Protein AF-A0A843H0H4-F1 (afdb_monomer_lite)

Structure (mmCIF, N/CA/C/O backbone):
data_AF-A0A843H0H4-F1
#
_entry.id   AF-A0A843H0H4-F1
#
loop_
_atom_site.group_PDB
_atom_site.id
_atom_site.type_symbol
_atom_site.label_atom_id
_atom_site.label_alt_id
_atom_site.label_comp_id
_atom_site.label_asym_id
_atom_site.label_entity_id
_atom_site.label_seq_id
_atom_site.pdbx_PDB_ins_code
_atom_site.Cartn_x
_atom_site.Cartn_y
_atom_site.Cartn_z
_atom_site.occupancy
_atom_site.B_iso_or_equiv
_atom_site.auth_seq_id
_atom_site.auth_comp_id
_atom_site.auth_asym_id
_atom_site.auth_atom_id
_atom_site.pdbx_PDB_model_num
ATOM 1 N N . VAL A 1 1 ? 1.529 -12.281 8.608 1.00 65.56 1 VAL A N 1
ATOM 2 C CA . VAL A 1 1 ? 0.586 -11.192 8.977 1.00 65.56 1 VAL A CA 1
ATOM 3 C C . VAL A 1 1 ? -0.767 -11.778 9.360 1.00 65.56 1 VAL A C 1
ATOM 5 O O . VAL A 1 1 ? -1.287 -12.610 8.627 1.00 65.56 1 VAL A O 1
ATOM 8 N N . ASN A 1 2 ? -1.351 -11.375 10.493 1.00 89.06 2 ASN A N 1
ATOM 9 C CA . ASN A 1 2 ? -2.714 -11.780 10.861 1.00 89.06 2 ASN A CA 1
ATOM 10 C C . ASN A 1 2 ? -3.734 -10.895 10.117 1.00 89.06 2 ASN A C 1
ATOM 12 O O . ASN A 1 2 ? -4.065 -9.801 10.582 1.00 89.06 2 ASN A O 1
ATOM 16 N N . CYS A 1 3 ? -4.199 -11.356 8.951 1.00 91.75 3 CYS A N 1
ATOM 17 C CA . CYS A 1 3 ? -5.082 -10.585 8.067 1.00 91.75 3 CYS A CA 1
ATOM 18 C C . CYS A 1 3 ? -6.427 -10.251 8.727 1.00 91.75 3 CYS A C 1
ATOM 20 O O . CYS A 1 3 ? -6.911 -9.134 8.586 1.00 91.75 3 CYS A O 1
ATOM 22 N N . SER A 1 4 ? -6.984 -11.149 9.544 1.00 94.50 4 SER A N 1
ATOM 23 C CA . SER A 1 4 ? -8.233 -10.887 10.272 1.00 94.50 4 SER A CA 1
ATOM 24 C C . SER A 1 4 ? -8.078 -9.765 11.304 1.00 94.50 4 SER A C 1
ATOM 26 O O . SER A 1 4 ? -8.960 -8.918 11.450 1.00 94.50 4 SER A O 1
ATOM 28 N N . LYS A 1 5 ? -6.945 -9.715 12.020 1.00 95.12 5 LYS A N 1
ATOM 29 C CA . LYS A 1 5 ? -6.633 -8.616 12.950 1.00 95.12 5 LYS A CA 1
ATOM 30 C C . LYS A 1 5 ? -6.488 -7.291 12.201 1.00 95.12 5 LYS A C 1
ATOM 32 O O . LYS A 1 5 ? -7.010 -6.285 12.681 1.00 95.12 5 LYS A O 1
ATOM 37 N N . LEU A 1 6 ? -5.808 -7.302 11.053 1.00 96.06 6 LEU A N 1
ATOM 38 C CA . LEU A 1 6 ? -5.647 -6.124 10.200 1.00 96.06 6 LEU A CA 1
ATOM 39 C C . LEU A 1 6 ? -7.005 -5.629 9.690 1.00 96.06 6 LEU A C 1
ATOM 41 O O . LEU A 1 6 ? -7.353 -4.477 9.929 1.00 96.06 6 LEU A O 1
ATOM 45 N N . ALA A 1 7 ? -7.820 -6.516 9.114 1.00 96.88 7 ALA A N 1
ATOM 46 C CA . ALA A 1 7 ? -9.147 -6.191 8.598 1.00 96.88 7 ALA A CA 1
ATOM 47 C C . ALA A 1 7 ? -10.045 -5.528 9.653 1.00 96.88 7 ALA A C 1
ATOM 49 O O . ALA A 1 7 ? -10.691 -4.521 9.374 1.00 96.88 7 ALA A O 1
ATOM 50 N N . ARG A 1 8 ? -10.046 -6.030 10.899 1.00 95.62 8 ARG A N 1
ATOM 51 C CA . ARG A 1 8 ? -10.816 -5.413 11.995 1.00 95.62 8 ARG A CA 1
ATOM 52 C C . ARG A 1 8 ? -10.385 -3.980 12.302 1.00 95.62 8 ARG A C 1
ATOM 54 O O . ARG A 1 8 ? -11.244 -3.161 12.624 1.00 95.62 8 ARG A O 1
ATOM 61 N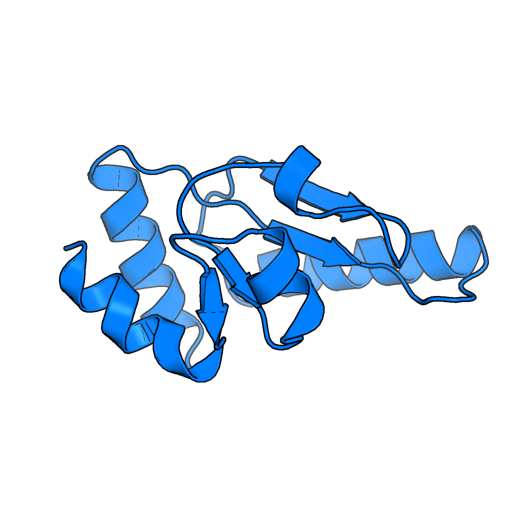 N . ARG A 1 9 ? -9.081 -3.689 12.244 1.00 95.62 9 ARG A N 1
ATOM 62 C CA . ARG A 1 9 ? -8.541 -2.343 12.491 1.00 95.62 9 ARG A CA 1
ATOM 63 C C . ARG A 1 9 ? -8.861 -1.407 11.330 1.00 95.62 9 ARG A C 1
ATOM 65 O O . ARG A 1 9 ? -9.439 -0.357 11.574 1.00 95.62 9 ARG A O 1
ATOM 72 N N . LEU A 1 10 ? -8.610 -1.834 10.093 1.00 96.31 10 LEU A N 1
ATOM 73 C CA . LEU A 1 10 ? -8.948 -1.057 8.894 1.00 96.31 10 LEU A CA 1
ATOM 74 C C . LEU A 1 10 ? -10.443 -0.712 8.855 1.00 96.31 10 LEU A C 1
ATOM 76 O O . LEU A 1 10 ? -10.805 0.450 8.722 1.00 96.31 10 LEU A O 1
ATOM 80 N N . ASN A 1 11 ? -11.315 -1.687 9.119 1.00 96.25 11 ASN A N 1
ATOM 81 C CA . ASN A 1 11 ? -12.760 -1.460 9.160 1.00 96.25 11 ASN A CA 1
ATOM 82 C C . ASN A 1 11 ? -13.222 -0.574 10.325 1.00 96.25 11 ASN A C 1
ATOM 84 O O . ASN A 1 11 ? -14.320 -0.029 10.283 1.00 96.25 11 ASN A O 1
ATOM 88 N N . ARG A 1 12 ? -12.445 -0.463 11.409 1.00 95.06 12 ARG A N 1
ATOM 89 C CA . ARG A 1 12 ? -12.737 0.508 12.471 1.00 95.06 12 ARG A CA 1
ATOM 90 C C . ARG A 1 12 ? -12.428 1.923 11.999 1.00 95.06 12 ARG A C 1
ATOM 92 O O . ARG A 1 12 ? -13.246 2.800 12.238 1.00 95.06 12 ARG A O 1
ATOM 99 N N . LEU A 1 13 ? -11.308 2.111 11.311 1.00 94.06 13 LEU A N 1
ATOM 100 C CA . LEU A 1 13 ? -10.888 3.414 10.798 1.00 94.06 13 LEU A CA 1
ATOM 101 C C . LEU A 1 13 ? -11.843 3.934 9.724 1.00 94.06 13 LEU A C 1
ATOM 103 O O . LEU A 1 13 ? -12.187 5.113 9.734 1.00 94.06 13 LEU A O 1
ATOM 107 N N . THR A 1 14 ? -12.358 3.052 8.863 1.00 94.44 14 THR A N 1
ATOM 108 C CA . THR A 1 14 ? -13.376 3.452 7.880 1.00 94.44 14 THR A CA 1
ATOM 109 C C . THR A 1 14 ? -14.663 3.942 8.533 1.00 94.44 14 THR A C 1
ATOM 111 O O . THR A 1 14 ? -15.263 4.905 8.066 1.00 94.44 14 THR A O 1
ATOM 114 N N . ARG A 1 15 ? -15.059 3.363 9.675 1.00 93.19 15 ARG A N 1
ATOM 115 C CA . ARG A 1 15 ? -16.210 3.845 10.461 1.00 93.19 15 ARG A CA 1
ATOM 116 C C . ARG A 1 15 ? -15.961 5.179 11.166 1.00 93.19 15 ARG A C 1
ATOM 118 O O . ARG A 1 15 ? -16.927 5.826 11.547 1.00 93.19 15 ARG A O 1
ATOM 125 N N . THR A 1 16 ? -14.705 5.584 11.348 1.00 91.31 16 THR A N 1
ATOM 126 C CA . THR A 1 16 ? -14.337 6.881 11.939 1.00 91.31 16 THR A CA 1
ATOM 127 C C . THR A 1 16 ? -13.987 7.935 10.885 1.00 91.31 16 THR A C 1
ATOM 129 O O . THR A 1 16 ? -13.476 8.993 11.236 1.00 91.31 16 THR A O 1
ATOM 132 N N . GLY A 1 17 ? -14.277 7.669 9.605 1.00 92.62 17 GLY A N 1
ATOM 133 C CA . GLY A 1 17 ? -14.131 8.636 8.512 1.00 92.62 17 GLY A CA 1
ATOM 134 C C . GLY A 1 17 ? -12.819 8.551 7.732 1.00 92.62 17 GLY A C 1
ATOM 135 O O . GLY A 1 17 ? -12.613 9.347 6.822 1.00 92.62 17 GLY A O 1
ATOM 136 N N . HIS A 1 18 ? -11.942 7.591 8.037 1.00 94.62 18 HIS A N 1
ATOM 137 C CA . HIS A 1 18 ? -10.721 7.382 7.257 1.00 94.62 18 HIS A CA 1
ATOM 138 C C . HIS A 1 18 ? -11.017 6.593 5.978 1.00 94.62 18 HIS A C 1
ATOM 140 O O . HIS A 1 18 ? -11.812 5.655 5.978 1.00 94.62 18 HIS A O 1
ATOM 146 N N . THR A 1 19 ? -10.312 6.902 4.898 1.00 96.06 19 THR A N 1
ATOM 147 C CA . THR A 1 19 ? -10.248 6.033 3.720 1.00 96.06 19 THR A CA 1
ATOM 148 C C . THR A 1 19 ? -9.087 5.053 3.860 1.00 96.06 19 THR A C 1
ATOM 150 O O . THR A 1 19 ? -8.092 5.324 4.534 1.00 96.06 19 THR A O 1
ATOM 153 N N . VAL A 1 20 ? -9.222 3.873 3.256 1.00 97.00 20 VAL A N 1
ATOM 154 C CA . VAL A 1 20 ? -8.172 2.847 3.258 1.00 97.00 20 VAL A CA 1
ATOM 155 C C . VAL A 1 20 ? -7.841 2.520 1.815 1.00 97.00 20 VAL A C 1
ATOM 157 O O . VAL A 1 20 ? -8.691 2.015 1.084 1.00 97.00 20 VAL A O 1
ATOM 160 N N . ASN A 1 21 ? -6.596 2.782 1.428 1.00 97.69 21 ASN A N 1
ATOM 161 C CA . ASN A 1 21 ? -6.112 2.611 0.064 1.00 97.69 21 ASN A CA 1
ATOM 162 C C . ASN A 1 21 ? -4.968 1.597 0.012 1.00 97.69 21 ASN A C 1
ATOM 164 O O . ASN A 1 21 ? -4.266 1.380 1.000 1.00 97.69 21 ASN A O 1
ATOM 168 N N . VAL A 1 22 ? -4.758 0.993 -1.157 1.00 97.94 22 VAL A N 1
ATOM 169 C CA . VAL A 1 22 ? -3.586 0.154 -1.445 1.00 97.94 22 VAL A CA 1
ATOM 170 C C . VAL A 1 22 ? -2.783 0.809 -2.555 1.00 97.94 22 VAL A C 1
ATOM 172 O O . VAL A 1 22 ? -3.333 1.100 -3.610 1.00 97.94 22 VAL A O 1
ATOM 175 N N . ILE A 1 23 ? -1.477 0.987 -2.352 1.00 97.81 23 ILE A N 1
ATOM 176 C CA . ILE A 1 23 ? -0.546 1.419 -3.400 1.00 97.81 23 ILE A CA 1
ATOM 177 C C . ILE A 1 23 ? 0.538 0.354 -3.536 1.00 97.81 23 ILE A C 1
ATOM 179 O O . ILE A 1 23 ? 1.297 0.092 -2.605 1.00 97.81 23 ILE A O 1
ATOM 183 N N . SER A 1 24 ? 0.621 -0.279 -4.702 1.00 97.06 24 SER A N 1
ATOM 184 C CA . SER A 1 24 ? 1.549 -1.374 -4.956 1.00 97.06 24 SER A CA 1
ATOM 185 C C . SER A 1 24 ? 2.225 -1.218 -6.309 1.00 97.06 24 SER A C 1
ATOM 187 O O . SER A 1 24 ? 1.570 -1.025 -7.329 1.00 97.06 24 SER A O 1
ATOM 189 N N . TRP A 1 25 ? 3.548 -1.353 -6.328 1.00 97.31 25 TRP A N 1
ATOM 190 C CA . TRP A 1 25 ? 4.300 -1.386 -7.574 1.00 97.31 25 TRP A CA 1
ATOM 191 C C . TRP A 1 25 ? 4.192 -2.743 -8.270 1.00 97.31 25 TRP A C 1
ATOM 193 O O . TRP A 1 25 ? 4.103 -3.803 -7.640 1.00 97.31 25 TRP A O 1
ATOM 203 N N . LEU A 1 26 ? 4.201 -2.699 -9.595 1.00 97.00 26 LEU A N 1
ATOM 204 C CA . LEU A 1 26 ? 4.457 -3.826 -10.477 1.00 97.00 26 LEU A CA 1
ATOM 205 C C . LEU A 1 26 ? 5.953 -4.164 -10.479 1.00 97.00 26 LEU A C 1
ATOM 207 O O . LEU A 1 26 ? 6.771 -3.471 -9.876 1.00 97.00 26 LEU A O 1
ATOM 211 N N . SER A 1 27 ? 6.319 -5.254 -11.150 1.00 93.19 27 SER A N 1
ATOM 212 C CA . SER A 1 27 ? 7.728 -5.621 -11.299 1.00 93.19 27 SER A CA 1
ATOM 213 C C . SER A 1 27 ? 8.4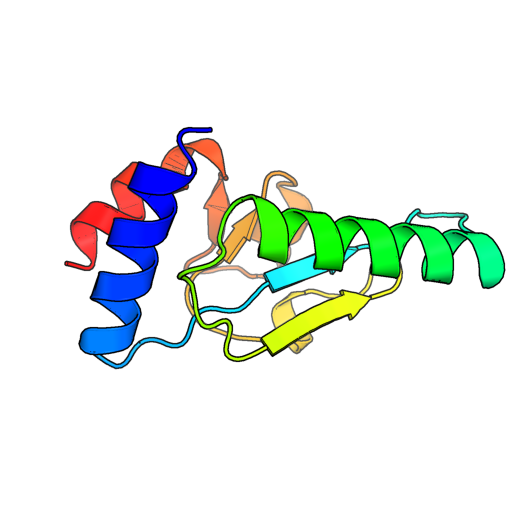97 -4.555 -12.083 1.00 93.19 27 SER A C 1
ATOM 215 O O . SER A 1 27 ? 7.986 -4.009 -13.062 1.00 93.19 27 SER A O 1
ATOM 217 N N . ARG A 1 28 ? 9.754 -4.310 -11.692 1.00 92.38 28 ARG A N 1
ATOM 218 C CA . ARG A 1 28 ? 10.656 -3.335 -12.330 1.00 92.38 28 ARG A CA 1
ATOM 219 C C . ARG A 1 28 ? 10.843 -3.548 -13.832 1.00 92.38 28 ARG A C 1
ATOM 221 O O . ARG A 1 28 ? 11.051 -2.582 -14.557 1.00 92.38 28 ARG A O 1
ATOM 228 N N . SER A 1 29 ? 10.755 -4.789 -14.296 1.00 92.19 29 SER A N 1
ATOM 229 C CA . SER A 1 29 ? 10.967 -5.153 -15.704 1.00 92.19 29 SER A CA 1
ATOM 230 C C . SER A 1 29 ? 9.852 -6.054 -16.234 1.00 92.19 29 SER A C 1
ATOM 232 O O . SER A 1 29 ? 10.078 -6.894 -17.100 1.00 92.19 29 SER A O 1
ATOM 234 N N . GLY A 1 30 ? 8.644 -5.925 -15.681 1.00 89.62 30 GLY A N 1
ATOM 235 C CA . GLY A 1 30 ? 7.502 -6.712 -16.128 1.00 89.62 30 GLY A CA 1
ATOM 236 C C . GLY A 1 30 ? 7.020 -6.281 -17.513 1.00 89.62 30 GLY A C 1
ATOM 237 O O . GLY A 1 30 ? 6.810 -5.093 -17.761 1.00 89.62 30 GLY A O 1
ATOM 238 N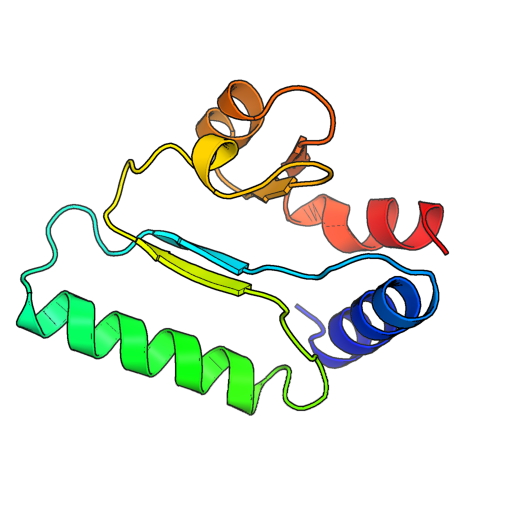 N . SER A 1 31 ? 6.806 -7.248 -18.406 1.00 95.69 31 SER A N 1
ATOM 239 C CA . SER A 1 31 ? 6.108 -7.008 -19.673 1.00 95.69 31 SER A CA 1
ATOM 240 C C . SER A 1 31 ? 4.639 -6.637 -19.421 1.00 95.69 31 SER A C 1
ATOM 242 O O . SER A 1 31 ? 4.111 -6.948 -18.350 1.00 95.69 31 SER A O 1
ATOM 244 N N . PRO A 1 32 ? 3.925 -6.035 -20.390 1.00 95.81 32 PRO A N 1
ATOM 245 C CA . PRO A 1 32 ? 2.502 -5.727 -20.227 1.00 95.81 32 PRO A CA 1
ATOM 246 C C . PRO A 1 32 ? 1.659 -6.949 -19.828 1.00 95.81 32 PRO A C 1
ATOM 248 O O . PRO A 1 32 ? 0.861 -6.875 -18.896 1.00 95.81 32 PRO A O 1
ATOM 251 N N . ALA A 1 33 ? 1.891 -8.103 -20.463 1.00 96.94 33 ALA A N 1
ATOM 252 C CA . ALA A 1 33 ? 1.185 -9.344 -20.140 1.00 96.94 33 ALA A CA 1
ATOM 253 C C . ALA A 1 33 ? 1.494 -9.838 -18.716 1.00 96.94 33 ALA A C 1
ATOM 255 O O . ALA A 1 33 ? 0.583 -10.207 -17.974 1.00 96.94 33 ALA A O 1
ATOM 256 N N . TYR A 1 34 ? 2.767 -9.793 -18.308 1.00 96.81 34 TYR A N 1
ATOM 257 C CA . TYR A 1 34 ? 3.169 -10.169 -16.954 1.00 96.81 34 TYR A CA 1
ATOM 258 C C . TYR A 1 34 ? 2.577 -9.221 -15.906 1.00 96.81 34 TYR A C 1
ATOM 260 O O . TYR A 1 34 ? 2.052 -9.665 -14.889 1.00 96.81 34 TYR A O 1
ATOM 268 N N . ASN A 1 35 ? 2.593 -7.916 -16.175 1.00 97.38 35 ASN A N 1
ATOM 269 C CA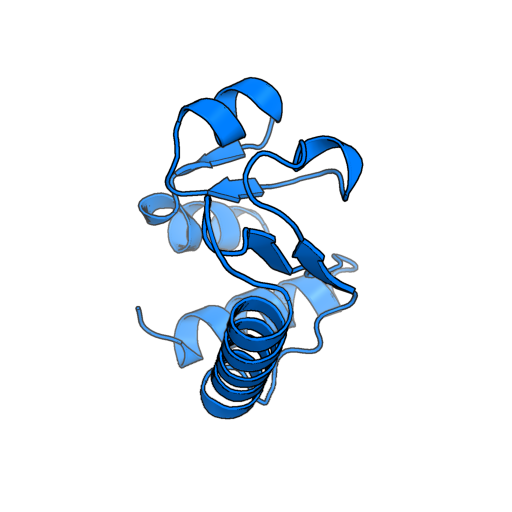 . ASN A 1 35 ? 2.020 -6.909 -15.292 1.00 97.38 35 ASN A CA 1
ATOM 270 C C . ASN A 1 35 ? 0.512 -7.103 -15.119 1.00 97.38 35 ASN A C 1
ATOM 272 O O . ASN A 1 35 ? 0.028 -7.046 -13.993 1.00 97.38 35 ASN A O 1
ATOM 276 N N . ASN A 1 36 ? -0.217 -7.423 -16.190 1.00 97.12 36 ASN A N 1
ATOM 277 C CA . ASN A 1 36 ? -1.642 -7.748 -16.109 1.00 97.12 36 ASN A CA 1
ATOM 278 C C . ASN A 1 36 ? -1.900 -8.988 -15.240 1.00 97.12 36 ASN A C 1
ATOM 280 O O . ASN A 1 36 ? -2.803 -8.976 -14.402 1.00 97.12 36 ASN A O 1
ATOM 284 N N . ALA A 1 37 ? -1.079 -10.034 -15.385 1.00 97.75 37 ALA A N 1
ATOM 285 C CA . ALA A 1 37 ? -1.178 -11.233 -14.556 1.00 97.75 37 ALA A CA 1
ATOM 286 C C . ALA A 1 37 ? -0.892 -10.929 -13.073 1.00 97.75 37 ALA A C 1
ATOM 288 O O . ALA A 1 37 ? -1.654 -11.334 -12.196 1.00 97.75 37 ALA A O 1
ATOM 289 N N . VAL A 1 3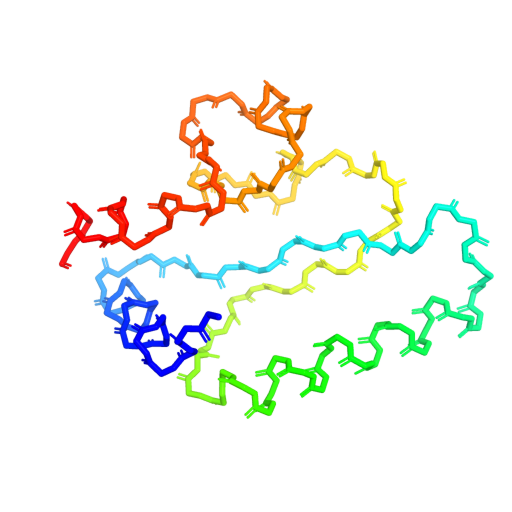8 ? 0.159 -10.156 -12.782 1.00 97.06 38 VAL A N 1
ATOM 290 C CA . VAL A 1 38 ? 0.502 -9.733 -11.414 1.00 97.06 38 VAL A CA 1
ATOM 291 C C . VAL A 1 38 ? -0.605 -8.871 -10.808 1.00 97.06 38 VAL A C 1
ATOM 293 O O . VAL A 1 38 ? -0.979 -9.091 -9.656 1.00 97.06 38 VAL A O 1
ATOM 296 N N . THR A 1 39 ? -1.172 -7.935 -11.571 1.00 98.00 39 THR A N 1
ATOM 297 C CA . THR A 1 39 ? -2.327 -7.128 -11.153 1.00 98.00 39 THR A CA 1
ATOM 298 C C . THR A 1 39 ? -3.498 -8.019 -10.754 1.00 98.00 39 THR A C 1
ATOM 300 O O . THR A 1 39 ? -4.024 -7.877 -9.649 1.00 98.00 39 THR A O 1
ATOM 303 N N . ALA A 1 40 ? -3.869 -8.984 -11.601 1.00 98.12 40 ALA A N 1
ATOM 304 C CA . ALA A 1 40 ? -4.964 -9.907 -11.313 1.00 98.12 40 ALA A CA 1
ATOM 305 C C . ALA A 1 40 ? -4.715 -10.713 -10.025 1.00 98.12 40 ALA A C 1
ATOM 307 O O . ALA A 1 40 ? -5.599 -10.794 -9.169 1.00 98.12 40 ALA A O 1
ATOM 308 N N . VAL A 1 41 ? -3.498 -11.235 -9.843 1.00 98.00 41 VAL A N 1
ATOM 309 C CA . VAL A 1 41 ? -3.114 -11.992 -8.641 1.00 98.00 41 VAL A CA 1
ATOM 310 C C . VAL A 1 41 ? -3.169 -11.121 -7.385 1.00 98.00 41 VAL A C 1
ATOM 312 O O . VAL A 1 41 ? -3.709 -11.557 -6.370 1.00 98.00 41 VAL A O 1
ATOM 315 N N . LYS A 1 42 ? -2.673 -9.879 -7.430 1.00 97.75 42 LYS A N 1
ATOM 316 C CA . LYS A 1 42 ? -2.724 -8.952 -6.286 1.00 97.75 42 LYS A CA 1
ATOM 317 C C . LYS A 1 42 ? -4.160 -8.617 -5.888 1.00 97.75 42 LYS A C 1
ATOM 319 O O . LYS A 1 42 ? -4.501 -8.670 -4.707 1.00 97.75 42 LYS A O 1
ATOM 324 N N . LEU A 1 43 ? -5.021 -8.339 -6.866 1.00 98.25 43 LEU A N 1
ATOM 325 C CA . LEU A 1 43 ? -6.443 -8.088 -6.622 1.00 98.25 43 LEU A CA 1
ATOM 326 C C . LEU A 1 43 ? -7.140 -9.319 -6.032 1.00 98.25 43 LEU A C 1
ATOM 328 O O . LEU A 1 43 ? -7.908 -9.200 -5.077 1.00 98.25 43 LEU A O 1
ATOM 332 N N . GLN A 1 44 ? -6.853 -10.511 -6.559 1.00 98.12 44 GLN A N 1
ATOM 333 C CA . GLN A 1 44 ? -7.390 -11.757 -6.019 1.00 98.12 44 GLN A CA 1
ATOM 334 C C . GLN A 1 44 ? -6.898 -12.015 -4.590 1.00 98.12 44 GLN A C 1
ATOM 336 O O . GLN A 1 44 ? -7.683 -12.443 -3.746 1.00 98.12 44 GLN A O 1
ATOM 341 N N . TRP A 1 45 ? -5.629 -11.721 -4.298 1.00 97.88 45 TRP A N 1
ATOM 342 C CA . TRP A 1 45 ? -5.063 -11.854 -2.960 1.00 97.88 45 TRP A CA 1
ATOM 343 C C . TRP A 1 45 ? -5.801 -10.963 -1.956 1.00 97.88 45 TRP A C 1
ATOM 345 O O . TRP A 1 45 ? -6.230 -11.455 -0.912 1.00 97.88 45 TRP A O 1
ATOM 355 N N . LEU A 1 46 ? -6.038 -9.690 -2.297 1.00 97.88 46 LEU A N 1
ATOM 356 C CA . LEU A 1 46 ? -6.807 -8.769 -1.451 1.00 97.88 46 LEU A CA 1
ATOM 357 C C . LEU A 1 46 ? -8.229 -9.285 -1.207 1.00 97.88 46 LEU A C 1
ATOM 359 O O . LEU A 1 46 ? -8.657 -9.363 -0.059 1.00 97.88 46 LEU A O 1
ATOM 363 N N . ARG A 1 47 ? -8.931 -9.724 -2.260 1.00 97.06 47 ARG A N 1
ATOM 364 C CA . ARG A 1 47 ? -10.284 -10.298 -2.143 1.00 97.06 47 ARG A CA 1
ATOM 365 C C . ARG A 1 47 ? -10.314 -11.549 -1.269 1.00 97.06 47 ARG A C 1
ATOM 367 O O . ARG A 1 47 ? -11.250 -11.736 -0.504 1.00 97.06 47 ARG A O 1
ATOM 374 N N . LYS A 1 48 ? -9.297 -12.406 -1.370 1.00 97.19 48 LYS A N 1
ATOM 375 C CA . LYS A 1 48 ? -9.210 -13.658 -0.610 1.00 97.19 48 LYS A CA 1
ATOM 376 C C . LYS A 1 48 ? -8.886 -13.423 0.865 1.00 97.19 48 LYS A C 1
ATOM 378 O O . LYS A 1 48 ? -9.456 -14.086 1.726 1.00 97.19 48 LYS A O 1
ATOM 383 N N . HIS A 1 49 ? -7.947 -12.526 1.158 1.00 96.75 49 HIS A N 1
ATOM 384 C CA . HIS A 1 49 ? -7.376 -12.383 2.500 1.00 96.75 49 HIS A CA 1
ATOM 385 C C . HIS A 1 49 ? -7.959 -11.221 3.306 1.00 96.75 49 HIS A C 1
ATOM 387 O O . HIS A 1 49 ? -7.909 -11.252 4.536 1.00 96.75 49 HIS A O 1
ATOM 393 N N . LEU A 1 50 ? -8.537 -10.222 2.640 1.00 97.44 50 LEU A N 1
ATOM 394 C CA . LEU A 1 50 ? -9.192 -9.065 3.250 1.00 97.44 50 LEU A CA 1
ATOM 395 C C . LEU A 1 50 ? -10.611 -8.856 2.672 1.00 97.44 50 LEU A C 1
ATOM 397 O O . LEU A 1 50 ? -10.961 -7.728 2.332 1.00 97.44 50 LEU A O 1
ATOM 401 N N . PRO A 1 51 ? -11.460 -9.906 2.586 1.00 97.06 51 PRO A N 1
ATOM 402 C CA . PRO A 1 51 ? -12.761 -9.841 1.905 1.00 97.06 51 PRO A CA 1
ATOM 403 C C . PRO A 1 51 ? -13.733 -8.830 2.521 1.00 97.06 51 PRO A C 1
ATOM 405 O O . PRO A 1 51 ? -14.645 -8.364 1.852 1.00 97.06 51 PRO A O 1
ATOM 408 N N . SER A 1 52 ? -13.564 -8.509 3.806 1.00 97.00 52 SER A N 1
ATOM 409 C CA . SER A 1 52 ? -14.428 -7.574 4.527 1.00 97.00 52 SER A CA 1
ATOM 410 C C . SER A 1 52 ? -13.931 -6.130 4.498 1.00 97.00 52 SER A C 1
ATOM 412 O O . SER A 1 52 ? -14.546 -5.291 5.152 1.00 97.00 52 SER A O 1
ATOM 414 N N . VAL A 1 53 ? -12.777 -5.849 3.883 1.00 97.31 53 VAL A N 1
ATOM 415 C CA . VAL A 1 53 ? -12.196 -4.502 3.840 1.00 97.31 53 VAL A CA 1
ATOM 416 C C . VAL A 1 53 ? -12.627 -3.823 2.552 1.00 97.31 53 VAL A C 1
ATOM 418 O O . VAL A 1 53 ? -12.296 -4.276 1.459 1.00 97.31 53 VAL A O 1
ATOM 421 N N . ASN A 1 54 ? -13.336 -2.708 2.695 1.00 94.44 54 ASN A N 1
ATOM 422 C CA . ASN A 1 54 ? -13.706 -1.864 1.569 1.00 94.44 54 ASN A CA 1
ATOM 423 C C . ASN A 1 54 ? -12.573 -0.869 1.316 1.00 94.44 54 ASN A C 1
ATOM 425 O O . ASN A 1 54 ? -12.456 0.131 2.023 1.00 94.44 54 ASN A O 1
ATOM 429 N N . PHE A 1 55 ? -11.725 -1.174 0.336 1.00 97.31 55 PHE A N 1
ATOM 430 C CA . PHE A 1 55 ? -10.695 -0.248 -0.121 1.00 97.31 55 PHE A CA 1
ATOM 431 C C .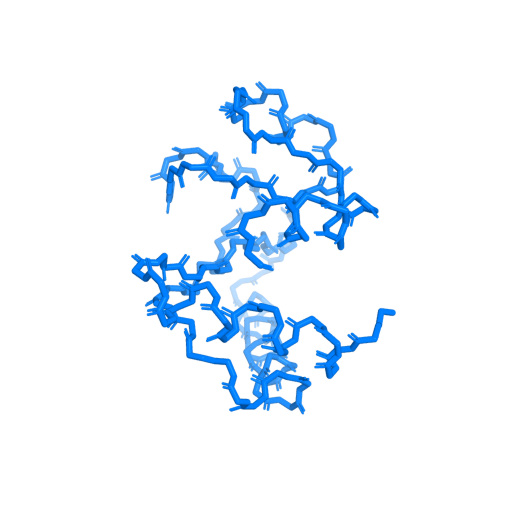 PHE A 1 55 ? -11.336 0.866 -0.944 1.00 97.31 55 PHE A C 1
ATOM 433 O O . PHE A 1 55 ? -12.108 0.573 -1.857 1.00 97.31 55 PHE A O 1
ATOM 440 N N . SER A 1 56 ? -11.021 2.123 -0.631 1.00 97.12 56 SER A N 1
ATOM 441 C CA . SER A 1 56 ? -11.510 3.258 -1.421 1.00 97.12 56 SER A CA 1
ATOM 442 C C . SER A 1 56 ? -10.812 3.281 -2.779 1.00 97.12 56 SER A C 1
ATOM 444 O O . SER A 1 56 ? -11.475 3.405 -3.804 1.00 97.12 56 SER A O 1
ATOM 446 N N . GLU A 1 57 ? -9.495 3.058 -2.794 1.00 97.25 57 GLU A N 1
ATOM 447 C CA . GLU A 1 57 ? -8.699 2.957 -4.016 1.00 97.25 57 GLU A CA 1
ATOM 448 C C . GLU A 1 57 ? -7.658 1.831 -3.933 1.00 97.25 57 GLU A C 1
ATOM 450 O O . GLU A 1 57 ? -7.080 1.550 -2.878 1.00 97.25 57 GLU A O 1
ATOM 455 N N . ILE A 1 58 ? -7.395 1.185 -5.072 1.00 98.19 58 ILE A N 1
ATOM 456 C CA . ILE A 1 58 ? -6.322 0.196 -5.231 1.00 98.19 58 ILE A CA 1
ATOM 457 C C . ILE A 1 58 ? -5.485 0.592 -6.449 1.00 98.19 58 ILE A C 1
ATOM 459 O O . ILE A 1 58 ? -5.878 0.372 -7.593 1.00 98.19 58 ILE A O 1
ATOM 463 N N . HIS A 1 59 ? -4.304 1.139 -6.188 1.00 98.12 59 HIS A N 1
ATOM 464 C CA . HIS A 1 59 ? -3.329 1.566 -7.183 1.00 98.12 59 HIS A CA 1
ATOM 465 C C . HIS A 1 59 ? -2.293 0.466 -7.402 1.00 98.12 59 HIS A C 1
ATOM 467 O O . HIS A 1 59 ? -1.421 0.245 -6.560 1.00 98.12 59 HIS A O 1
ATOM 473 N N . ILE A 1 60 ? -2.372 -0.230 -8.538 1.00 98.00 60 ILE A N 1
ATOM 474 C CA . ILE A 1 60 ? -1.326 -1.155 -8.995 1.00 98.00 60 ILE A CA 1
ATOM 475 C C . ILE A 1 60 ? -0.616 -0.503 -10.178 1.00 98.00 60 ILE A C 1
ATOM 477 O O . ILE A 1 60 ? -1.141 -0.476 -11.287 1.00 98.00 60 ILE A O 1
ATOM 481 N N . VAL A 1 61 ? 0.556 0.071 -9.919 1.00 97.25 61 VAL A N 1
ATOM 482 C CA . VAL A 1 61 ? 1.221 1.024 -10.824 1.00 97.25 61 VAL A CA 1
ATOM 483 C C . VAL A 1 61 ? 2.631 0.555 -11.195 1.00 97.25 61 VAL A C 1
ATOM 485 O O . VAL A 1 61 ? 3.173 -0.316 -10.513 1.00 97.25 61 VAL A O 1
ATOM 488 N N . PRO A 1 62 ? 3.250 1.081 -12.267 1.00 97.00 62 PRO A N 1
ATOM 489 C CA . PRO A 1 62 ? 4.624 0.738 -12.624 1.00 97.00 62 PRO A CA 1
ATOM 490 C C . PRO A 1 62 ? 5.615 0.916 -11.466 1.00 97.00 62 PRO A C 1
ATOM 492 O O . PRO A 1 62 ? 5.433 1.735 -10.564 1.00 97.00 62 PRO A O 1
ATOM 495 N N . TYR A 1 63 ? 6.690 0.134 -11.488 1.00 96.56 63 TYR A N 1
ATOM 496 C CA . TYR A 1 63 ? 7.762 0.283 -10.511 1.00 96.56 63 TYR A CA 1
ATOM 497 C C . TYR A 1 63 ? 8.381 1.682 -10.575 1.00 96.56 63 TYR A C 1
ATOM 499 O O . TYR A 1 63 ? 8.643 2.202 -11.658 1.00 96.56 63 TYR A O 1
ATOM 507 N N . GLY A 1 64 ? 8.658 2.267 -9.411 1.00 95.56 64 GLY A N 1
ATOM 508 C CA . GLY A 1 64 ? 9.234 3.605 -9.307 1.00 95.56 64 GLY A CA 1
ATOM 509 C C . GLY A 1 64 ? 8.225 4.746 -9.448 1.00 95.56 64 GLY A C 1
ATOM 510 O O . GLY A 1 64 ? 8.630 5.898 -9.312 1.00 95.56 64 GLY A O 1
ATOM 511 N N . THR A 1 65 ? 6.933 4.470 -9.681 1.00 96.94 65 THR A N 1
ATOM 512 C CA . THR A 1 65 ? 5.896 5.512 -9.642 1.00 96.94 65 THR A CA 1
ATOM 513 C C . THR A 1 65 ? 5.881 6.175 -8.256 1.00 96.94 65 THR A C 1
ATOM 515 O O . THR A 1 65 ? 5.653 5.470 -7.270 1.00 96.94 65 THR A O 1
ATOM 518 N N . PRO A 1 66 ? 6.097 7.499 -8.142 1.00 96.50 66 PRO A N 1
ATOM 519 C CA . PRO A 1 66 ? 6.158 8.180 -6.849 1.00 96.50 66 PRO A CA 1
ATOM 520 C C . PRO A 1 66 ? 4.853 8.015 -6.057 1.00 96.50 66 PRO A C 1
ATOM 522 O O . PRO A 1 66 ? 3.812 8.536 -6.446 1.00 96.50 66 PRO A O 1
ATOM 525 N N . LYS A 1 67 ? 4.873 7.263 -4.948 1.00 96.88 67 LYS A N 1
ATOM 526 C CA . LYS A 1 67 ? 3.638 6.908 -4.225 1.00 96.88 67 LYS A CA 1
ATOM 527 C C . LYS A 1 67 ? 2.936 8.131 -3.636 1.00 96.88 67 LYS A C 1
ATOM 529 O O . LYS A 1 67 ? 1.711 8.165 -3.616 1.00 96.88 67 LYS A O 1
ATOM 534 N N . GLN A 1 68 ? 3.694 9.150 -3.237 1.00 96.00 68 GLN A N 1
ATOM 535 C CA . GLN A 1 68 ? 3.190 10.399 -2.665 1.00 96.00 68 GLN A CA 1
ATOM 536 C C . GLN A 1 68 ? 2.320 11.225 -3.625 1.00 96.00 68 GLN A C 1
ATOM 538 O O . GLN A 1 68 ? 1.673 12.173 -3.198 1.00 96.00 68 GLN A O 1
ATOM 543 N N . THR A 1 69 ? 2.279 10.885 -4.918 1.00 96.38 69 THR A N 1
ATOM 544 C CA . THR A 1 69 ? 1.360 11.523 -5.875 1.00 96.38 69 THR A CA 1
ATOM 545 C C . THR A 1 69 ? 0.012 10.806 -5.974 1.00 96.38 69 THR A C 1
ATOM 547 O O . THR A 1 69 ? -0.864 11.275 -6.692 1.00 96.38 69 THR A O 1
ATOM 550 N N . LEU A 1 70 ? -0.151 9.654 -5.313 1.00 95.94 70 LEU A N 1
ATOM 551 C CA . LEU A 1 70 ? -1.341 8.793 -5.381 1.00 95.94 70 LEU A CA 1
ATOM 552 C C . LEU A 1 70 ? -2.183 8.830 -4.099 1.00 95.94 70 LEU A C 1
ATOM 554 O O . LEU A 1 70 ? -3.189 8.134 -3.998 1.00 95.94 70 LEU A O 1
ATOM 558 N N . GLY A 1 71 ? -1.765 9.597 -3.096 1.00 91.75 71 GLY A N 1
ATOM 559 C CA . GLY A 1 71 ? -2.479 9.702 -1.834 1.00 91.75 71 GLY A CA 1
ATOM 560 C C . GLY A 1 71 ? -1.795 10.649 -0.861 1.00 91.75 71 GLY A C 1
ATOM 561 O O . GLY A 1 71 ? -0.750 11.225 -1.150 1.00 91.75 71 GLY A O 1
ATOM 562 N N . ASN A 1 72 ? -2.407 10.800 0.305 1.00 91.62 72 ASN A N 1
ATOM 563 C CA . ASN A 1 72 ? -1.902 11.587 1.421 1.00 91.62 72 ASN A CA 1
ATOM 564 C C . ASN A 1 72 ? -2.244 10.884 2.748 1.00 91.62 72 ASN A C 1
ATOM 566 O O . ASN A 1 72 ? -2.923 9.856 2.764 1.00 91.62 72 ASN A O 1
ATOM 570 N N . GLY A 1 73 ? -1.740 11.411 3.865 1.00 95.12 73 GLY A N 1
ATOM 571 C CA . GLY A 1 73 ? -1.974 10.840 5.191 1.00 95.12 73 GLY A CA 1
ATOM 572 C C . GLY A 1 73 ? -0.907 9.824 5.594 1.00 95.12 73 GLY A C 1
ATOM 573 O O . GLY A 1 73 ? 0.286 10.094 5.461 1.00 95.12 73 GLY A O 1
ATOM 574 N N . ILE A 1 74 ? -1.335 8.681 6.133 1.00 97.44 74 ILE A N 1
ATOM 575 C CA . ILE A 1 74 ? -0.435 7.684 6.723 1.00 97.44 74 ILE A CA 1
ATOM 576 C C . ILE A 1 74 ? -0.051 6.620 5.692 1.00 97.44 74 ILE A C 1
ATOM 578 O O . ILE A 1 74 ? -0.923 5.967 5.118 1.00 97.44 74 ILE A O 1
ATOM 582 N N . LEU A 1 75 ? 1.254 6.407 5.510 1.00 98.06 75 LEU A N 1
ATOM 583 C CA . LEU A 1 75 ? 1.813 5.353 4.664 1.00 98.06 75 LEU A CA 1
ATOM 584 C C . LEU A 1 75 ? 2.471 4.270 5.524 1.00 98.06 75 LEU A C 1
ATOM 586 O O . LEU A 1 75 ? 3.256 4.575 6.417 1.00 98.06 75 LEU A O 1
ATOM 590 N N . PHE A 1 76 ? 2.204 3.006 5.198 1.00 97.81 76 PHE A N 1
ATOM 591 C CA . PHE A 1 76 ? 2.984 1.860 5.668 1.00 97.81 76 PHE A CA 1
ATOM 592 C C . PHE A 1 76 ? 3.680 1.226 4.469 1.00 97.81 76 PHE A C 1
ATOM 594 O O . PHE A 1 76 ? 3.005 0.757 3.551 1.00 97.81 76 PHE A O 1
ATOM 601 N N . ASP A 1 77 ? 5.007 1.233 4.467 1.00 97.25 77 ASP A N 1
ATOM 602 C CA . ASP A 1 77 ? 5.825 0.749 3.352 1.00 97.25 77 ASP A CA 1
ATOM 603 C C . ASP A 1 77 ? 7.116 0.150 3.892 1.00 97.25 77 ASP A C 1
ATOM 605 O O . ASP A 1 77 ? 7.674 0.704 4.834 1.00 97.25 77 ASP A O 1
ATOM 609 N N . ASP A 1 78 ? 7.602 -0.934 3.300 1.00 96.75 78 ASP A N 1
ATOM 610 C CA . ASP A 1 78 ? 8.842 -1.608 3.695 1.00 96.75 78 ASP A CA 1
ATOM 611 C C . ASP A 1 78 ? 10.097 -0.933 3.141 1.00 96.75 78 ASP A C 1
ATOM 613 O O . ASP A 1 78 ? 11.178 -0.995 3.734 1.00 96.75 78 ASP A O 1
ATOM 617 N N . GLU A 1 79 ? 9.971 -0.200 2.037 1.00 96.69 79 GLU A N 1
ATOM 618 C CA . GLU A 1 79 ? 11.111 0.450 1.416 1.00 96.69 79 GLU A CA 1
ATOM 619 C C . GLU A 1 79 ? 11.335 1.848 2.008 1.00 96.69 79 GLU A C 1
ATOM 621 O O . GLU A 1 79 ? 10.569 2.788 1.773 1.00 96.69 79 GLU A O 1
ATOM 626 N N . LYS A 1 80 ? 12.455 2.027 2.725 1.00 97.25 80 LYS A N 1
ATOM 627 C CA . LYS A 1 80 ? 12.827 3.314 3.345 1.00 97.25 80 LYS A CA 1
ATOM 628 C C . LYS A 1 80 ? 12.748 4.492 2.366 1.00 97.25 80 LYS A C 1
ATOM 630 O O . LYS A 1 80 ? 12.277 5.558 2.742 1.00 97.25 80 LYS A O 1
ATOM 635 N N . ARG A 1 81 ? 13.145 4.297 1.103 1.00 96.69 81 ARG A N 1
ATOM 636 C CA . ARG A 1 81 ? 13.074 5.335 0.063 1.00 96.69 81 ARG A CA 1
ATOM 637 C C . ARG A 1 81 ? 11.649 5.857 -0.149 1.00 96.69 81 ARG A C 1
ATOM 639 O O . ARG A 1 81 ? 11.473 7.060 -0.320 1.00 96.69 81 ARG A O 1
ATOM 646 N N . ASN A 1 82 ? 10.647 4.978 -0.142 1.00 97.06 82 ASN A N 1
ATOM 647 C CA . ASN A 1 82 ? 9.247 5.377 -0.297 1.00 97.06 82 ASN A CA 1
ATOM 648 C C . ASN A 1 82 ? 8.777 6.167 0.923 1.00 97.06 82 ASN A C 1
ATOM 650 O O . ASN A 1 82 ? 8.089 7.172 0.769 1.00 97.06 82 ASN A O 1
ATOM 654 N N . ARG A 1 83 ? 9.203 5.751 2.121 1.00 97.88 83 ARG A N 1
ATOM 655 C CA . ARG A 1 83 ? 8.903 6.468 3.366 1.00 97.88 83 ARG A CA 1
ATOM 656 C C . ARG A 1 83 ? 9.528 7.860 3.388 1.00 97.88 83 ARG A C 1
ATOM 658 O O . ARG A 1 83 ? 8.833 8.827 3.671 1.00 97.88 83 ARG A O 1
ATOM 665 N N . ASP A 1 84 ? 10.800 7.969 3.015 1.00 97.88 84 ASP A N 1
ATOM 666 C CA . ASP A 1 84 ? 11.510 9.249 2.933 1.00 97.88 84 ASP A CA 1
ATOM 667 C C . ASP A 1 84 ? 10.846 10.190 1.912 1.00 97.88 84 ASP A C 1
ATOM 669 O O . ASP A 1 84 ? 10.682 11.377 2.180 1.00 97.88 84 ASP A O 1
ATOM 673 N N . ALA A 1 85 ? 10.426 9.659 0.756 1.00 97.25 85 ALA A N 1
ATOM 674 C CA . ALA A 1 85 ? 9.741 10.431 -0.282 1.00 97.25 85 ALA A CA 1
ATOM 675 C C . ALA A 1 85 ? 8.316 10.859 0.111 1.00 97.25 85 ALA A C 1
ATOM 677 O O . ALA A 1 85 ? 7.839 11.891 -0.359 1.00 97.25 85 ALA A O 1
ATOM 678 N N . TRP A 1 86 ? 7.634 10.071 0.945 1.00 98.00 86 TRP A N 1
ATOM 679 C CA . TRP A 1 86 ? 6.324 10.416 1.497 1.00 98.00 86 TRP A CA 1
ATOM 680 C C . TRP A 1 86 ? 6.429 11.467 2.608 1.00 98.00 86 TRP A C 1
ATOM 682 O O . TRP A 1 86 ? 5.608 12.378 2.684 1.00 98.00 86 TRP A O 1
ATOM 692 N N . GLY A 1 87 ? 7.468 11.373 3.441 1.00 96.69 87 GLY A N 1
ATOM 693 C CA . GLY A 1 87 ? 7.748 12.315 4.518 1.00 96.69 87 GLY A CA 1
ATOM 694 C C . GLY A 1 87 ? 6.956 12.018 5.792 1.00 96.69 87 GLY A C 1
ATOM 695 O O . GLY A 1 87 ? 6.934 10.890 6.289 1.00 96.69 87 GLY A O 1
ATOM 696 N N . ALA A 1 88 ? 6.342 13.052 6.371 1.00 95.62 88 ALA A N 1
ATOM 697 C CA . ALA A 1 88 ? 5.614 12.926 7.630 1.00 95.62 88 ALA A CA 1
ATOM 698 C C . ALA A 1 88 ? 4.434 11.944 7.505 1.00 95.62 88 ALA A C 1
ATOM 700 O O . ALA A 1 88 ? 3.669 11.992 6.545 1.00 95.62 88 ALA A O 1
ATOM 701 N N . GLY A 1 89 ? 4.281 11.061 8.496 1.00 96.12 89 GLY A N 1
ATOM 702 C CA . GLY A 1 89 ? 3.229 10.040 8.500 1.00 96.12 89 GLY A CA 1
ATOM 703 C C . GLY A 1 89 ? 3.577 8.754 7.742 1.00 96.12 89 GLY A C 1
ATOM 704 O O . GLY A 1 89 ? 2.702 7.908 7.579 1.00 96.12 89 GLY A O 1
ATOM 705 N N . ALA A 1 90 ? 4.824 8.572 7.298 1.00 98.06 90 ALA A N 1
ATOM 706 C CA . ALA A 1 90 ? 5.292 7.299 6.759 1.00 98.06 90 ALA A CA 1
ATOM 707 C C . ALA A 1 90 ? 5.972 6.432 7.828 1.00 98.06 90 ALA A C 1
ATOM 709 O O . ALA A 1 90 ? 6.859 6.889 8.548 1.00 98.06 90 ALA A O 1
ATOM 710 N N . TYR A 1 91 ? 5.581 5.163 7.892 1.00 98.25 91 TYR A N 1
ATOM 711 C CA . TYR A 1 91 ? 6.045 4.190 8.876 1.00 98.25 91 TYR A CA 1
ATOM 712 C C . TYR A 1 91 ? 6.485 2.900 8.198 1.00 98.25 91 TYR A C 1
ATOM 714 O O . TYR A 1 91 ? 6.030 2.563 7.102 1.00 98.25 91 TYR A O 1
ATOM 722 N N . ASP A 1 92 ? 7.366 2.172 8.874 1.00 97.94 92 ASP A N 1
ATOM 723 C CA . ASP A 1 92 ? 7.735 0.820 8.475 1.00 97.94 92 ASP A CA 1
ATOM 724 C C . ASP A 1 92 ? 6.521 -0.119 8.584 1.00 97.94 92 ASP A C 1
ATOM 726 O O . ASP A 1 92 ? 5.660 0.044 9.458 1.00 97.94 92 ASP A O 1
ATOM 730 N N . GLU A 1 93 ? 6.410 -1.100 7.691 1.00 95.94 93 GLU A N 1
ATOM 731 C CA . GLU A 1 93 ? 5.277 -2.023 7.650 1.00 95.94 93 GLU A CA 1
ATOM 732 C C . GLU A 1 93 ? 5.149 -2.839 8.942 1.00 95.94 93 GLU A C 1
ATOM 734 O O . GLU A 1 93 ? 4.038 -3.213 9.339 1.00 95.94 93 GLU A O 1
ATOM 739 N N . THR A 1 94 ? 6.262 -3.064 9.647 1.00 96.50 94 THR A N 1
ATOM 740 C CA . THR A 1 94 ? 6.267 -3.751 10.945 1.00 96.50 94 THR A CA 1
ATOM 741 C C . THR A 1 94 ? 5.514 -2.971 12.030 1.00 96.50 94 THR A C 1
ATOM 743 O O . THR A 1 94 ? 4.958 -3.575 12.952 1.00 96.50 94 THR A O 1
ATOM 746 N N . GLN A 1 95 ? 5.396 -1.647 11.885 1.00 96.88 95 GLN A N 1
ATOM 747 C CA . GLN A 1 95 ? 4.749 -0.748 12.847 1.00 96.88 95 GLN A CA 1
ATOM 748 C C . GLN A 1 95 ? 3.232 -0.628 12.642 1.00 96.88 95 GLN A C 1
ATOM 750 O O . GLN A 1 95 ? 2.548 0.013 13.444 1.00 96.88 95 GLN A O 1
ATOM 755 N N . ILE A 1 96 ? 2.671 -1.266 11.605 1.00 96.25 96 ILE A N 1
ATOM 756 C CA . ILE A 1 96 ? 1.267 -1.084 11.209 1.00 96.25 96 ILE A CA 1
ATOM 757 C C . ILE A 1 96 ? 0.292 -1.277 12.373 1.00 96.25 96 ILE A C 1
ATOM 759 O O . ILE A 1 96 ? -0.598 -0.466 12.600 1.00 96.25 96 ILE A O 1
ATOM 763 N N . PHE A 1 97 ? 0.464 -2.319 13.184 1.00 95.31 97 PHE A N 1
ATOM 764 C CA . PHE A 1 97 ? -0.472 -2.578 14.277 1.00 95.31 97 PHE A CA 1
ATOM 765 C C . PHE A 1 97 ? -0.348 -1.592 15.438 1.00 95.31 97 PHE A C 1
ATOM 767 O O . PHE A 1 97 ? -1.345 -1.368 16.125 1.00 95.31 97 PHE A O 1
ATOM 774 N N . GLU A 1 98 ? 0.844 -1.054 15.678 1.00 95.62 98 GLU A N 1
ATOM 775 C CA . GLU A 1 98 ? 1.090 -0.076 16.734 1.00 95.62 98 GLU A CA 1
ATOM 776 C C . GLU A 1 98 ? 0.457 1.265 16.365 1.00 95.62 98 GLU A C 1
ATOM 778 O O . GLU A 1 98 ? -0.376 1.779 17.111 1.00 95.62 98 GLU A O 1
ATOM 783 N N . VAL A 1 99 ? 0.755 1.766 15.165 1.00 96.31 99 VAL A N 1
ATOM 784 C CA . VAL A 1 99 ? 0.224 3.044 14.680 1.00 96.31 99 VAL A CA 1
ATOM 785 C C . VAL A 1 99 ? -1.297 2.980 14.554 1.00 96.31 99 VAL A C 1
ATOM 787 O O . VAL A 1 99 ? -1.994 3.834 15.097 1.00 96.31 99 VAL A O 1
ATOM 790 N N . LEU A 1 100 ? -1.847 1.924 13.937 1.00 94.44 100 LEU A N 1
ATOM 791 C CA . LEU A 1 100 ? -3.302 1.785 13.798 1.00 94.44 100 LEU A CA 1
ATOM 792 C C . LEU A 1 100 ? -4.033 1.671 15.148 1.00 94.44 100 LEU A C 1
ATOM 794 O O . LEU A 1 100 ? -5.222 1.971 15.213 1.00 94.44 100 LEU A O 1
ATOM 798 N N . LYS A 1 101 ? -3.364 1.231 16.225 1.00 91.81 101 LYS A N 1
ATOM 799 C CA . LYS A 1 101 ? -3.942 1.218 17.581 1.00 91.81 101 LYS A CA 1
ATOM 800 C C . LYS A 1 101 ? -4.060 2.633 18.158 1.00 91.81 101 LYS A C 1
ATOM 802 O O . LYS A 1 101 ? -5.001 2.883 18.902 1.00 91.81 101 LYS A O 1
ATOM 807 N N . GLY A 1 102 ? -3.131 3.533 17.830 1.00 92.19 102 GLY A N 1
ATOM 808 C CA . GLY A 1 102 ? -3.161 4.932 18.272 1.00 92.19 102 GLY A CA 1
ATOM 809 C C . GLY A 1 102 ? -4.254 5.772 17.606 1.00 92.19 102 GLY A C 1
ATOM 810 O O . GLY A 1 102 ? -4.632 6.808 18.140 1.00 92.19 102 GLY A O 1
ATOM 811 N N . LEU A 1 103 ? -4.786 5.311 16.471 1.00 88.44 103 LEU A N 1
ATOM 812 C CA . LEU A 1 103 ? -5.815 6.008 15.692 1.00 88.44 103 LEU A CA 1
ATOM 813 C C . LEU A 1 103 ? -7.259 5.604 16.068 1.00 88.44 103 LEU A C 1
ATOM 815 O O . LEU A 1 103 ? -8.201 6.230 15.581 1.00 88.44 103 LEU A O 1
ATOM 819 N N . GLY A 1 104 ? -7.461 4.563 16.901 1.00 67.50 104 GLY A N 1
ATOM 820 C CA . GLY A 1 104 ? -8.799 4.117 17.345 1.00 67.50 104 GLY A CA 1
ATOM 821 C C . GLY A 1 104 ? -8.935 2.737 17.998 1.00 67.50 104 GLY A C 1
ATOM 822 O O . GLY A 1 104 ? -8.245 1.755 17.623 1.00 67.50 104 GLY A O 1
#

Secondary structure (DSSP, 8-state):
--HHHHHHHHHHHHHTT---EEEEE--TT--HHHHHHHHHHHHHHHHHH-TT---SEEEEE-TT--GGGS--S-EE-S-HHHHHHH-TTEE-GGGHHHHHHHT-

Sequence (104 aa):
VNCSKLARRLNRLTRTGHTVNVISWLSRSGSPAYNNAVTAVKLQWLRKHLPSVNFSEIHIVPYGTPKQTLGNGILFDDEKRNRDAWGAGAYDETQIFEVLKGLG

Radius of gyration: 14.07 Å; chains: 1; bounding box: 29×27×38 Å

pLDDT: mean 95.49, std 4.57, range [65.56, 98.25]

Foldseek 3Di:
DQLVLVLVLLVVVVVVPDAAEAAAADDQDDDPVRLVVVVVVVVVCCCVRNVNHDHPYYHYYHPPDQVLVVDAAAAEDQDVVSQVSNDPRYDHNVCSVVVSVVSD